Protein AF-A0A8T3Z8Y1-F1 (afdb_monomer_lite)

Sequence (83 aa):
MVSLMKRSVAELIGTFILVFFGTGAAIITLMISSGQAPPNSFNIGIGALGGLGDWLAIGLAFGLAISACIYAFGKISGCHINP

Structure (mmCIF, N/CA/C/O backbone):
data_AF-A0A8T3Z8Y1-F1
#
_entry.id   AF-A0A8T3Z8Y1-F1
#
loop_
_atom_site.group_PDB
_atom_site.id
_atom_site.type_symbol
_atom_site.label_atom_id
_atom_site.label_alt_id
_atom_site.label_comp_id
_atom_site.label_asym_id
_atom_site.label_entity_id
_atom_site.label_seq_id
_atom_site.pdbx_PDB_ins_code
_atom_site.Cartn_x
_atom_site.Cartn_y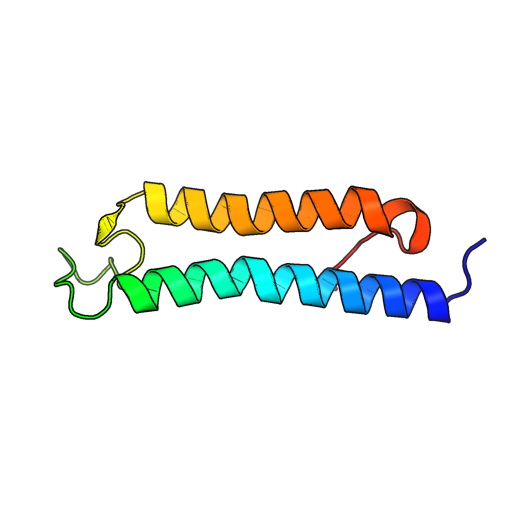
_atom_site.Cartn_z
_atom_site.occupancy
_atom_site.B_iso_or_equiv
_atom_site.auth_seq_id
_atom_site.auth_comp_id
_atom_site.auth_asym_id
_atom_site.auth_atom_id
_atom_site.pdbx_PDB_model_num
ATOM 1 N N . MET A 1 1 ? -15.980 3.242 24.365 1.00 79.25 1 MET A N 1
ATOM 2 C CA . MET A 1 1 ? -14.723 2.582 23.942 1.00 79.25 1 MET A CA 1
ATOM 3 C C . MET A 1 1 ? -15.065 1.542 22.878 1.00 79.25 1 MET A C 1
ATOM 5 O O . MET A 1 1 ? -16.109 0.911 23.004 1.00 79.25 1 MET A O 1
ATOM 9 N N . VAL A 1 2 ? -14.277 1.403 21.809 1.00 95.19 2 VAL A N 1
ATOM 10 C CA . VAL A 1 2 ? -14.577 0.457 20.715 1.00 95.19 2 VAL A CA 1
ATOM 11 C C . VAL A 1 2 ? -14.302 -0.985 21.171 1.00 95.19 2 VAL A C 1
ATOM 13 O O . VAL A 1 2 ? -13.268 -1.256 21.775 1.00 95.19 2 VAL A O 1
ATOM 16 N N . SER A 1 3 ? -15.220 -1.917 20.891 1.00 97.94 3 SER A N 1
ATOM 17 C CA . SER A 1 3 ? -15.079 -3.344 21.238 1.00 97.94 3 SER A CA 1
ATOM 18 C C . SER A 1 3 ? -13.871 -3.995 20.555 1.00 97.94 3 SER A C 1
ATOM 20 O O . SER A 1 3 ? -13.569 -3.639 19.415 1.00 97.94 3 SER A O 1
ATOM 22 N N . LEU A 1 4 ? -13.272 -5.023 21.171 1.00 97.88 4 LEU A N 1
ATOM 23 C CA . LEU A 1 4 ? -12.156 -5.779 20.584 1.00 97.88 4 LEU A CA 1
ATOM 24 C C . LEU A 1 4 ? -12.446 -6.256 19.154 1.00 97.88 4 LEU A C 1
ATOM 26 O O . LEU A 1 4 ? -11.654 -5.959 18.272 1.00 97.88 4 LEU A O 1
ATOM 30 N N . MET A 1 5 ? -13.610 -6.864 18.906 1.00 98.19 5 MET A N 1
ATOM 31 C CA . MET A 1 5 ? -13.987 -7.359 17.575 1.00 98.19 5 MET A CA 1
ATOM 32 C C . MET A 1 5 ? -13.905 -6.275 16.487 1.00 98.19 5 MET A C 1
ATOM 34 O O . MET A 1 5 ? -13.290 -6.471 15.445 1.00 98.19 5 MET A O 1
ATOM 38 N N . LYS A 1 6 ? -14.472 -5.089 16.746 1.00 98.25 6 LYS A N 1
ATOM 39 C CA . LYS A 1 6 ? -14.409 -3.949 15.813 1.00 98.25 6 LYS A CA 1
ATOM 40 C C . LYS A 1 6 ? -12.979 -3.451 15.584 1.00 98.25 6 LYS A C 1
ATOM 42 O O . LYS A 1 6 ? -12.657 -3.065 14.467 1.00 98.25 6 LYS A O 1
ATOM 47 N N . ARG A 1 7 ? -12.127 -3.470 16.615 1.00 98.38 7 ARG A N 1
ATOM 48 C CA . ARG A 1 7 ? -10.709 -3.099 16.481 1.00 98.38 7 ARG A CA 1
ATOM 49 C C . ARG A 1 7 ? -9.952 -4.109 15.627 1.00 98.38 7 ARG A C 1
ATOM 51 O O . ARG A 1 7 ? -9.241 -3.701 14.724 1.00 98.38 7 ARG A O 1
ATOM 58 N N . SER A 1 8 ? -10.169 -5.404 15.855 1.00 98.38 8 SER A N 1
ATOM 59 C CA . SER A 1 8 ? -9.555 -6.477 15.066 1.00 98.38 8 SER A CA 1
ATOM 60 C C . SER A 1 8 ? -9.954 -6.414 13.593 1.00 98.38 8 SER A C 1
ATOM 62 O O . SER A 1 8 ? -9.105 -6.590 12.728 1.00 98.38 8 SER A O 1
ATOM 64 N N . VAL A 1 9 ? -11.222 -6.113 13.291 1.00 98.56 9 VAL A N 1
ATOM 65 C CA . VAL A 1 9 ? -11.669 -5.926 11.902 1.00 98.56 9 VAL A CA 1
ATOM 66 C C . VAL A 1 9 ? -11.040 -4.678 11.274 1.00 98.56 9 VAL A C 1
ATOM 68 O O . VAL A 1 9 ? -10.645 -4.723 10.114 1.00 98.56 9 VAL A O 1
ATOM 71 N N . ALA A 1 10 ? -10.901 -3.580 12.022 1.00 98.56 10 ALA A N 1
ATOM 72 C CA . ALA A 1 10 ? -10.226 -2.381 11.526 1.00 98.56 10 ALA A CA 1
ATOM 73 C C . ALA A 1 10 ? -8.734 -2.630 11.231 1.00 98.56 10 ALA A C 1
ATOM 75 O O . ALA A 1 10 ? -8.258 -2.222 10.177 1.00 98.56 10 ALA A O 1
ATOM 76 N N . GLU A 1 11 ? -8.025 -3.357 12.099 1.00 98.62 11 GLU A N 1
ATOM 77 C CA . GLU A 1 11 ? -6.638 -3.783 11.856 1.00 98.62 11 GLU A CA 1
ATOM 78 C C . GLU A 1 11 ? -6.531 -4.708 10.637 1.00 98.62 11 GLU A C 1
ATOM 80 O O . GLU A 1 11 ? -5.670 -4.504 9.788 1.00 98.62 11 GLU A O 1
ATOM 85 N N . LEU A 1 12 ? -7.445 -5.675 10.488 1.00 98.69 12 LEU A N 1
ATOM 86 C CA . LEU A 1 12 ? -7.478 -6.565 9.323 1.00 98.69 12 LEU A CA 1
ATOM 87 C C . LEU A 1 12 ? -7.636 -5.780 8.012 1.00 98.69 12 LEU A C 1
ATOM 89 O O . LEU A 1 12 ? -6.902 -6.021 7.055 1.00 98.69 12 LEU A O 1
ATOM 93 N N . ILE A 1 13 ? -8.585 -4.841 7.969 1.00 98.69 13 ILE A N 1
ATOM 94 C CA . ILE A 1 13 ? -8.829 -4.004 6.787 1.00 98.69 13 ILE A CA 1
ATOM 95 C C . ILE A 1 13 ? -7.634 -3.081 6.526 1.00 98.69 13 ILE A C 1
ATOM 97 O O . ILE A 1 13 ? -7.218 -2.932 5.379 1.00 98.69 13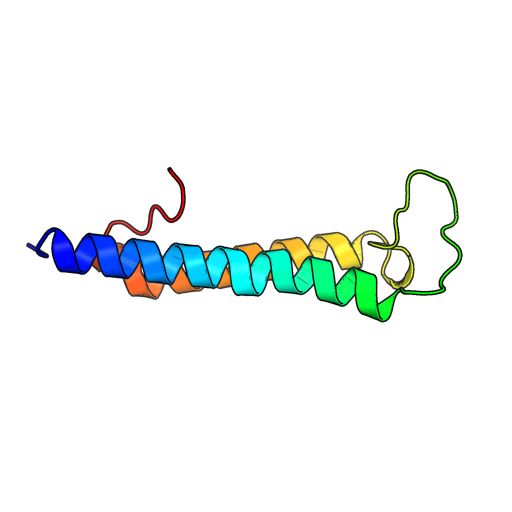 ILE A O 1
ATOM 101 N N . GLY A 1 14 ? -7.062 -2.481 7.570 1.00 98.62 14 GLY A N 1
ATOM 102 C CA . GLY A 1 14 ? -5.895 -1.614 7.443 1.00 98.62 14 GLY A CA 1
ATOM 103 C C . GLY A 1 14 ? -4.673 -2.352 6.888 1.00 98.62 14 GLY A C 1
ATOM 104 O O . GLY A 1 14 ? -4.063 -1.884 5.928 1.00 98.62 14 GLY A O 1
ATOM 105 N N . THR A 1 15 ? -4.368 -3.545 7.405 1.00 98.69 15 THR A N 1
ATOM 106 C CA . THR A 1 15 ? -3.278 -4.389 6.891 1.00 98.69 15 THR A CA 1
ATOM 107 C C . THR A 1 15 ? -3.559 -4.872 5.468 1.00 98.69 15 THR A C 1
ATOM 109 O O . THR A 1 15 ? -2.648 -4.913 4.640 1.00 98.69 15 THR A O 1
ATOM 112 N N . PHE A 1 16 ? -4.817 -5.187 5.138 1.00 98.69 16 PHE A N 1
ATOM 113 C CA . PHE A 1 16 ? -5.204 -5.511 3.764 1.00 98.69 16 PHE A CA 1
ATOM 114 C C . PHE A 1 16 ? -4.908 -4.349 2.809 1.00 98.69 16 PHE A C 1
ATOM 116 O O . PHE A 1 16 ? -4.270 -4.566 1.784 1.00 98.69 16 PHE A O 1
ATOM 123 N N . ILE A 1 17 ? -5.313 -3.121 3.150 1.00 98.69 17 ILE A N 1
ATOM 124 C CA . ILE A 1 17 ? -5.056 -1.925 2.331 1.00 98.69 17 ILE A CA 1
ATOM 125 C C . ILE A 1 17 ? -3.547 -1.682 2.191 1.00 98.69 17 ILE A C 1
ATOM 127 O O . ILE A 1 17 ? -3.070 -1.465 1.076 1.00 98.69 17 ILE A O 1
ATOM 131 N N . LEU A 1 18 ? -2.793 -1.770 3.292 1.00 98.38 18 LEU A N 1
ATOM 132 C CA . LEU A 1 18 ? -1.335 -1.626 3.299 1.00 98.38 18 LEU A CA 1
ATOM 133 C C . LEU A 1 18 ? -0.669 -2.552 2.274 1.00 98.38 18 LEU A C 1
ATOM 135 O O . LEU A 1 18 ? 0.105 -2.093 1.432 1.00 98.38 18 LEU A O 1
ATOM 139 N N . VAL A 1 19 ? -0.977 -3.849 2.337 1.00 98.44 19 VAL A N 1
ATOM 140 C CA . VAL A 1 19 ? -0.377 -4.839 1.439 1.00 98.44 19 VAL A CA 1
ATOM 141 C C . VAL A 1 19 ? -0.901 -4.647 0.022 1.00 98.44 19 VAL A C 1
ATOM 143 O O . VAL A 1 19 ? -0.102 -4.526 -0.898 1.00 98.44 19 VAL A O 1
ATOM 146 N N . PHE A 1 20 ? -2.219 -4.555 -0.163 1.00 98.56 20 PHE A N 1
ATOM 147 C CA . PHE A 1 20 ? -2.840 -4.483 -1.484 1.00 98.56 20 PHE A CA 1
ATOM 148 C C . PHE A 1 20 ? -2.309 -3.314 -2.323 1.00 98.56 20 PHE A C 1
ATOM 150 O O . PHE A 1 20 ? -1.932 -3.515 -3.475 1.00 98.56 20 PHE A O 1
ATOM 157 N N . PHE A 1 21 ? -2.238 -2.107 -1.756 1.00 98.56 21 PHE A N 1
ATOM 158 C CA . PHE A 1 21 ? -1.753 -0.937 -2.494 1.00 98.56 21 PHE A CA 1
ATOM 159 C C . PHE A 1 21 ? -0.227 -0.870 -2.548 1.00 98.56 21 PHE A C 1
ATOM 161 O O . PHE A 1 21 ? 0.334 -0.601 -3.609 1.00 98.56 21 PHE A O 1
ATOM 168 N N . GLY A 1 22 ? 0.451 -1.130 -1.430 1.00 98.12 22 GLY A N 1
ATOM 169 C CA . GLY A 1 22 ? 1.901 -1.017 -1.354 1.00 98.12 22 GLY A CA 1
ATOM 170 C C . GLY A 1 22 ? 2.621 -2.074 -2.192 1.00 98.12 22 GLY A C 1
ATOM 171 O O . GLY A 1 22 ? 3.369 -1.742 -3.115 1.00 98.12 22 GLY A O 1
ATOM 172 N N . THR A 1 23 ? 2.381 -3.360 -1.915 1.00 98.31 23 THR A N 1
ATOM 173 C CA . THR A 1 23 ? 3.014 -4.439 -2.695 1.00 98.31 23 THR A CA 1
ATOM 174 C C . THR A 1 23 ? 2.442 -4.504 -4.107 1.00 98.31 23 THR A C 1
ATOM 176 O O . THR A 1 23 ? 3.187 -4.788 -5.044 1.00 98.31 23 THR A O 1
ATOM 179 N N . GLY A 1 24 ? 1.166 -4.143 -4.287 1.00 98.56 24 GLY A N 1
ATOM 180 C CA . GLY A 1 24 ? 0.547 -3.993 -5.602 1.00 98.56 24 GLY A CA 1
ATOM 181 C C . GLY A 1 24 ? 1.298 -3.008 -6.498 1.00 98.56 24 GLY A C 1
ATOM 182 O O . GLY A 1 24 ? 1.561 -3.332 -7.654 1.00 98.56 24 GLY A O 1
ATOM 183 N N . ALA A 1 25 ? 1.730 -1.857 -5.972 1.00 98.56 25 ALA A N 1
ATOM 184 C CA . ALA A 1 25 ? 2.538 -0.904 -6.734 1.00 98.56 25 ALA A CA 1
ATOM 185 C C . ALA A 1 25 ? 3.867 -1.519 -7.202 1.00 98.56 25 ALA A C 1
ATOM 187 O O . ALA A 1 25 ? 4.217 -1.394 -8.372 1.00 98.56 25 ALA A O 1
ATOM 188 N N . ALA A 1 26 ? 4.574 -2.244 -6.329 1.00 98.44 26 ALA A N 1
ATOM 189 C CA . ALA A 1 26 ? 5.825 -2.912 -6.695 1.00 98.44 26 ALA A CA 1
ATOM 190 C C . ALA A 1 26 ? 5.621 -4.008 -7.759 1.00 98.44 26 ALA A C 1
ATOM 192 O O . ALA A 1 26 ? 6.410 -4.107 -8.701 1.00 98.44 26 ALA A O 1
ATOM 193 N N . ILE A 1 27 ? 4.547 -4.797 -7.639 1.00 98.44 27 ILE A N 1
ATOM 194 C CA . ILE A 1 27 ? 4.175 -5.816 -8.631 1.00 98.44 27 ILE A CA 1
ATOM 195 C C . ILE A 1 27 ? 3.894 -5.160 -9.983 1.00 98.44 27 ILE A C 1
ATOM 197 O O . ILE A 1 27 ? 4.442 -5.595 -10.994 1.00 98.44 27 ILE A O 1
ATOM 201 N N . ILE A 1 28 ? 3.089 -4.095 -10.012 1.00 98.50 28 ILE A N 1
ATOM 202 C CA . ILE A 1 28 ? 2.773 -3.384 -11.253 1.00 98.50 28 ILE A CA 1
ATOM 203 C C . ILE A 1 28 ? 4.035 -2.798 -11.883 1.00 98.50 28 ILE A C 1
ATOM 205 O O . ILE A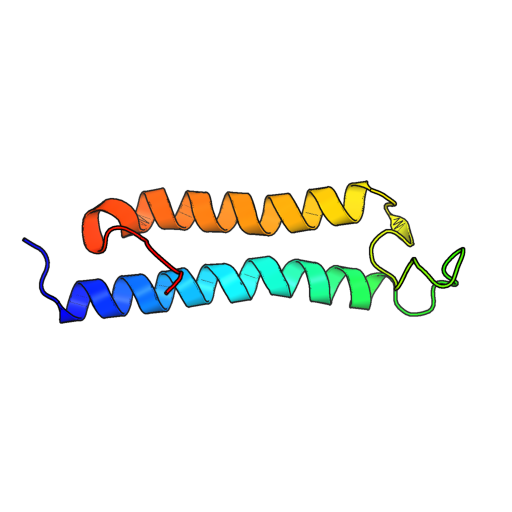 1 28 ? 4.213 -2.968 -13.086 1.00 98.50 28 ILE A O 1
ATOM 209 N N . THR A 1 29 ? 4.941 -2.199 -11.103 1.00 98.38 29 THR A N 1
ATOM 210 C CA . THR A 1 29 ? 6.227 -1.699 -11.617 1.00 98.38 29 THR A CA 1
ATOM 211 C C . THR A 1 29 ? 7.020 -2.798 -12.327 1.00 98.38 29 THR A C 1
ATOM 213 O O . THR A 1 29 ? 7.529 -2.567 -13.421 1.00 98.38 29 THR A O 1
ATOM 216 N N . LEU A 1 30 ? 7.085 -4.005 -11.758 1.00 98.00 30 LEU A N 1
ATOM 217 C CA . LEU A 1 30 ? 7.753 -5.147 -12.394 1.00 98.00 30 LEU A CA 1
ATOM 218 C C . LEU A 1 30 ? 7.008 -5.660 -13.635 1.00 98.00 30 LEU A C 1
ATOM 220 O O . LEU A 1 30 ? 7.637 -6.065 -14.610 1.00 98.00 30 LEU A O 1
ATOM 224 N N . MET A 1 31 ? 5.674 -5.643 -13.625 1.00 98.12 31 MET A N 1
ATOM 225 C CA . MET A 1 31 ? 4.876 -6.055 -14.782 1.00 98.12 31 MET A CA 1
ATOM 226 C C . MET A 1 31 ? 5.074 -5.105 -15.968 1.00 98.12 31 MET A C 1
ATOM 228 O O . MET A 1 31 ? 5.267 -5.568 -17.093 1.00 98.12 31 MET A O 1
ATOM 232 N N . ILE A 1 32 ? 5.069 -3.790 -15.731 1.00 97.31 32 ILE A N 1
ATOM 233 C CA . ILE A 1 32 ? 5.231 -2.794 -16.801 1.00 97.31 32 ILE A CA 1
ATOM 234 C C . ILE A 1 32 ? 6.678 -2.682 -17.294 1.00 97.31 32 ILE A C 1
ATOM 236 O O . ILE A 1 32 ? 6.890 -2.306 -18.444 1.00 97.31 32 ILE A O 1
ATOM 240 N N . SER A 1 33 ? 7.669 -3.024 -16.462 1.00 96.31 33 SER A N 1
ATOM 241 C CA . SER A 1 33 ? 9.080 -3.076 -16.865 1.00 96.31 33 SER A CA 1
ATOM 242 C C . SER A 1 33 ? 9.515 -4.442 -17.405 1.00 96.31 33 SER A C 1
ATOM 244 O O . SER A 1 33 ? 10.685 -4.632 -17.745 1.00 96.31 33 SER A O 1
ATOM 246 N N . SER A 1 34 ? 8.586 -5.394 -17.535 1.00 95.81 34 SER A N 1
ATOM 247 C CA . SER A 1 34 ? 8.888 -6.718 -18.073 1.00 95.81 34 SER A CA 1
ATOM 248 C C . SER A 1 34 ? 9.463 -6.638 -19.496 1.00 95.81 34 SER A C 1
ATOM 250 O O . SER A 1 34 ? 8.993 -5.893 -20.354 1.00 95.81 34 SER A O 1
ATOM 252 N N . GLY A 1 35 ? 10.542 -7.389 -19.736 1.00 92.00 35 GLY A N 1
ATOM 253 C CA . GLY A 1 35 ? 11.267 -7.391 -21.012 1.00 92.00 35 GLY A CA 1
ATOM 254 C C . GLY A 1 35 ? 12.291 -6.264 -21.187 1.00 92.00 35 GLY A C 1
ATOM 255 O O . GLY A 1 35 ? 13.022 -6.276 -22.176 1.00 92.00 35 GLY A O 1
ATOM 256 N N . GLN A 1 36 ? 12.397 -5.322 -20.244 1.00 91.44 36 GLN A N 1
ATOM 257 C CA . GLN A 1 36 ? 13.487 -4.345 -20.252 1.00 91.44 36 GLN A CA 1
ATOM 258 C C . GLN A 1 36 ? 14.816 -5.008 -19.883 1.00 91.44 36 GLN A C 1
ATOM 260 O O . GLN A 1 36 ? 14.863 -5.884 -19.021 1.00 91.44 36 GLN A O 1
ATOM 265 N N . ALA A 1 37 ? 15.902 -4.571 -20.524 1.00 89.94 37 ALA A N 1
ATOM 266 C CA . ALA A 1 37 ? 17.253 -4.996 -20.181 1.00 89.94 37 ALA A CA 1
ATOM 267 C C . ALA A 1 37 ? 17.797 -4.091 -19.062 1.00 89.94 37 ALA A C 1
ATOM 269 O O . ALA A 1 37 ? 18.111 -2.927 -19.330 1.00 89.94 37 ALA A O 1
ATOM 270 N N . PRO A 1 38 ? 17.903 -4.572 -17.810 1.00 87.25 38 PRO A N 1
ATOM 271 C CA . PRO A 1 38 ? 18.452 -3.758 -16.743 1.00 87.25 38 PRO A CA 1
ATOM 272 C C . PRO A 1 38 ? 19.943 -3.472 -16.993 1.00 87.25 38 PRO A C 1
ATOM 274 O O . PRO A 1 38 ? 20.663 -4.323 -17.518 1.00 87.25 38 PRO A O 1
ATOM 277 N N . PRO A 1 39 ? 20.441 -2.289 -16.593 1.00 88.56 39 PRO A N 1
ATOM 278 C CA . PRO A 1 39 ? 21.810 -1.857 -16.889 1.00 88.56 39 PRO A CA 1
ATOM 279 C C . PRO A 1 39 ? 22.892 -2.654 -16.145 1.00 88.56 39 PRO A C 1
ATOM 281 O O . PRO A 1 39 ? 24.071 -2.553 -16.476 1.00 88.56 39 PRO A O 1
ATOM 284 N N . ASN A 1 40 ? 22.522 -3.400 -15.103 1.00 94.12 40 ASN A N 1
ATOM 285 C CA . ASN A 1 40 ? 23.408 -4.246 -14.308 1.00 94.12 40 ASN A CA 1
ATOM 286 C C . ASN A 1 40 ? 22.57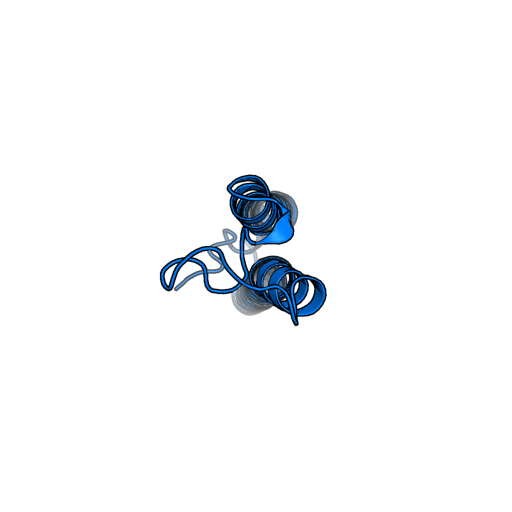8 -5.240 -13.476 1.00 94.12 40 ASN A C 1
ATOM 288 O O . ASN A 1 40 ? 21.362 -5.096 -13.360 1.00 94.12 40 ASN A O 1
ATOM 292 N N . SER A 1 41 ? 23.245 -6.202 -12.837 1.00 93.69 41 SER A N 1
ATOM 293 C CA . SER A 1 41 ? 22.603 -7.240 -12.016 1.00 93.69 41 SER A CA 1
ATOM 294 C C . SER A 1 41 ? 21.949 -6.735 -10.723 1.00 93.69 41 SER A C 1
ATOM 296 O O . SER A 1 41 ? 21.259 -7.504 -10.062 1.00 93.69 41 SER A O 1
ATOM 298 N N . PHE A 1 42 ? 22.180 -5.479 -10.324 1.00 96.31 42 PHE A N 1
ATOM 299 C CA . PHE A 1 42 ? 21.547 -4.889 -9.140 1.00 96.31 42 PHE A CA 1
ATOM 300 C C . PHE A 1 42 ? 20.133 -4.378 -9.446 1.00 96.31 42 PHE A C 1
ATOM 302 O O . PHE A 1 42 ? 19.262 -4.404 -8.578 1.00 96.31 42 PHE A O 1
ATOM 309 N N . ASN A 1 43 ? 19.877 -3.937 -10.681 1.00 96.06 43 ASN A N 1
ATOM 310 C CA . ASN A 1 43 ? 18.546 -3.515 -11.098 1.00 96.06 43 ASN A CA 1
ATOM 311 C C . ASN A 1 43 ? 17.713 -4.735 -11.522 1.00 96.06 43 ASN A C 1
ATOM 313 O O . ASN A 1 43 ? 17.969 -5.356 -12.548 1.00 96.06 43 ASN A O 1
ATOM 317 N N . ILE A 1 44 ? 16.699 -5.063 -10.723 1.00 95.44 44 ILE A N 1
ATOM 318 C CA . ILE A 1 44 ? 15.820 -6.225 -10.930 1.00 95.44 44 ILE A CA 1
ATOM 319 C C . ILE A 1 44 ? 14.549 -5.904 -11.736 1.00 95.44 44 ILE A C 1
ATOM 321 O O . ILE A 1 44 ? 13.638 -6.724 -11.796 1.00 95.44 44 ILE A O 1
ATOM 325 N N . GLY A 1 45 ? 14.450 -4.700 -12.306 1.00 95.56 45 GLY A N 1
ATOM 326 C CA . GLY A 1 45 ? 13.278 -4.213 -13.041 1.00 95.56 45 GLY A CA 1
ATOM 327 C C . GLY A 1 45 ? 12.627 -2.982 -12.406 1.00 95.56 45 GLY A C 1
ATOM 328 O O . GLY A 1 45 ? 12.090 -2.142 -13.126 1.00 95.56 45 GLY A O 1
ATOM 329 N N . ILE A 1 46 ? 12.710 -2.818 -11.079 1.00 97.06 46 ILE A N 1
ATOM 330 C CA . ILE A 1 46 ? 12.292 -1.580 -10.399 1.00 97.06 46 ILE A CA 1
ATOM 331 C C . ILE A 1 46 ? 13.390 -0.534 -10.584 1.00 97.06 46 ILE A C 1
ATOM 333 O O . ILE A 1 46 ? 14.524 -0.714 -10.134 1.00 97.06 46 ILE A O 1
ATOM 337 N N . GLY A 1 47 ? 13.047 0.564 -11.249 1.00 96.00 47 GLY A N 1
ATOM 338 C CA . GLY A 1 47 ? 13.988 1.588 -11.678 1.00 96.00 47 GLY A CA 1
ATOM 339 C C . GLY A 1 47 ? 14.566 1.342 -13.067 1.00 96.00 47 GLY A C 1
ATOM 340 O O . GLY A 1 47 ? 15.421 2.109 -13.501 1.00 96.00 47 GLY A O 1
ATOM 341 N N . ALA A 1 48 ? 14.139 0.290 -13.777 1.00 95.06 48 ALA A N 1
ATOM 342 C CA . ALA A 1 48 ? 14.546 0.064 -15.165 1.00 95.06 48 ALA A CA 1
ATOM 343 C C . ALA A 1 48 ? 13.950 1.112 -16.121 1.00 95.06 48 ALA A C 1
ATOM 345 O O . ALA A 1 48 ? 14.601 1.484 -17.092 1.00 95.06 48 ALA A O 1
ATOM 346 N N . LEU A 1 49 ? 12.743 1.611 -15.824 1.00 95.19 49 LEU A N 1
ATOM 347 C CA . LEU A 1 49 ? 12.069 2.643 -16.616 1.00 95.19 49 LEU A CA 1
ATOM 348 C C . LEU A 1 49 ? 12.162 4.023 -15.956 1.00 95.19 49 LEU A C 1
ATOM 350 O O . LEU A 1 49 ? 12.491 4.999 -16.627 1.00 95.19 49 LEU A O 1
ATOM 354 N N . GLY A 1 50 ? 11.895 4.116 -14.649 1.00 95.06 50 GLY A N 1
ATOM 355 C CA . GLY A 1 50 ? 11.834 5.393 -13.930 1.00 95.06 50 GLY A CA 1
ATOM 356 C C . GLY A 1 50 ? 13.024 5.688 -13.016 1.00 95.06 50 GLY A C 1
ATOM 357 O O . GLY A 1 50 ? 12.993 6.674 -12.277 1.00 95.06 50 GLY A O 1
ATOM 358 N N . GLY A 1 51 ? 14.072 4.856 -13.009 1.00 96.06 51 GLY A N 1
ATOM 359 C CA . GLY A 1 51 ? 15.219 5.023 -12.110 1.00 96.06 51 GLY A CA 1
ATOM 360 C C . GLY A 1 51 ? 14.801 5.079 -10.634 1.00 96.06 51 GLY A C 1
ATOM 361 O O . GLY A 1 51 ? 14.010 4.270 -10.155 1.00 96.06 51 GLY A O 1
ATOM 362 N N . LEU A 1 52 ? 15.301 6.074 -9.896 1.00 97.69 52 LEU A N 1
ATOM 363 C CA . LEU A 1 52 ? 14.899 6.294 -8.499 1.00 97.69 52 LEU A CA 1
ATOM 364 C C . LEU A 1 52 ? 13.419 6.713 -8.361 1.00 97.69 52 LEU A C 1
ATOM 366 O O . LEU A 1 52 ? 12.831 6.546 -7.293 1.00 97.69 52 LEU A O 1
ATOM 370 N N . GLY A 1 53 ? 12.806 7.220 -9.436 1.00 98.31 53 GLY A N 1
ATOM 371 C CA . GLY A 1 53 ? 11.393 7.589 -9.469 1.00 98.31 53 GLY A CA 1
ATOM 372 C C . GLY A 1 53 ? 10.461 6.407 -9.200 1.00 98.31 53 GLY A C 1
ATOM 373 O O . GLY A 1 53 ? 9.483 6.576 -8.478 1.00 98.31 53 GLY A O 1
ATOM 374 N N . ASP A 1 54 ? 10.802 5.205 -9.677 1.00 98.19 54 ASP A N 1
ATOM 375 C CA . ASP A 1 54 ? 10.008 3.991 -9.431 1.00 98.19 54 ASP A CA 1
ATOM 376 C C . ASP A 1 54 ? 9.981 3.637 -7.934 1.00 98.19 54 ASP A C 1
ATOM 378 O O . ASP A 1 54 ? 8.935 3.302 -7.378 1.00 98.19 54 ASP A O 1
ATOM 382 N N . TRP A 1 55 ? 11.121 3.777 -7.252 1.00 98.38 55 TRP A N 1
ATOM 383 C CA . TRP A 1 55 ? 11.228 3.548 -5.809 1.00 98.38 55 TRP A CA 1
ATOM 384 C C . TRP A 1 55 ? 10.462 4.591 -4.999 1.00 98.38 55 TRP A C 1
ATOM 386 O O . TRP A 1 55 ? 9.749 4.236 -4.059 1.00 98.38 55 TRP A O 1
ATOM 396 N N . LEU A 1 56 ? 10.572 5.869 -5.378 1.00 98.69 56 LEU A N 1
ATOM 397 C CA . LEU A 1 56 ? 9.803 6.940 -4.749 1.00 98.69 56 LEU A CA 1
ATOM 398 C C . LEU A 1 56 ? 8.296 6.719 -4.937 1.00 98.69 56 LEU A C 1
ATOM 400 O O . LEU A 1 56 ? 7.537 6.874 -3.983 1.00 98.69 56 LEU A O 1
ATOM 404 N N . ALA A 1 57 ? 7.864 6.317 -6.134 1.00 98.56 57 ALA A N 1
ATOM 405 C CA . ALA A 1 57 ? 6.464 6.039 -6.433 1.00 98.56 57 ALA A CA 1
ATOM 406 C C . ALA A 1 57 ? 5.914 4.882 -5.585 1.00 98.56 57 ALA A C 1
ATOM 408 O O . ALA A 1 57 ? 4.842 5.019 -4.994 1.00 98.56 57 ALA A O 1
ATOM 409 N N . ILE A 1 58 ? 6.663 3.781 -5.451 1.00 98.75 58 ILE A N 1
ATOM 410 C CA . ILE A 1 58 ? 6.287 2.664 -4.568 1.00 98.75 58 ILE A CA 1
ATOM 411 C C . ILE A 1 58 ? 6.215 3.140 -3.111 1.00 98.75 58 ILE A C 1
ATOM 413 O O . ILE A 1 58 ? 5.220 2.893 -2.431 1.00 98.75 58 ILE A O 1
ATOM 417 N N . GLY A 1 59 ? 7.224 3.877 -2.635 1.00 98.69 59 GLY A N 1
ATOM 418 C CA . GLY A 1 59 ? 7.233 4.432 -1.279 1.00 98.69 59 GLY A CA 1
ATOM 419 C C . GLY A 1 59 ? 6.036 5.346 -0.999 1.00 98.69 59 GLY A C 1
ATOM 420 O O . GLY A 1 59 ? 5.426 5.254 0.065 1.00 98.69 59 GLY A O 1
ATOM 421 N N . LEU A 1 60 ? 5.643 6.178 -1.967 1.00 98.75 60 LEU A N 1
ATOM 422 C CA . LEU A 1 60 ? 4.450 7.022 -1.873 1.00 98.75 60 LEU A CA 1
ATOM 423 C C . LEU A 1 60 ? 3.155 6.206 -1.902 1.00 98.75 60 LEU A C 1
ATOM 425 O O . LEU A 1 60 ? 2.235 6.537 -1.156 1.00 98.75 60 LEU A O 1
ATOM 429 N N . ALA A 1 61 ? 3.076 5.131 -2.691 1.00 98.69 61 ALA A N 1
ATOM 430 C CA . ALA A 1 61 ? 1.918 4.237 -2.682 1.00 98.69 61 ALA A CA 1
ATOM 431 C C . ALA A 1 61 ? 1.695 3.631 -1.286 1.00 98.69 61 ALA A C 1
ATOM 433 O O . ALA A 1 61 ? 0.578 3.675 -0.769 1.00 98.69 61 ALA A O 1
ATOM 434 N N . PHE A 1 62 ? 2.765 3.162 -0.632 1.00 98.69 62 PHE A N 1
ATOM 435 C CA . PHE A 1 62 ? 2.714 2.737 0.770 1.00 98.69 62 PHE A CA 1
ATOM 436 C C . PHE A 1 62 ? 2.337 3.892 1.704 1.00 98.69 62 PHE A C 1
ATOM 438 O O . PHE A 1 62 ? 1.383 3.786 2.472 1.00 98.69 62 PHE A O 1
ATOM 445 N N . GLY A 1 63 ? 3.073 5.003 1.646 1.00 98.62 63 GLY A N 1
ATOM 446 C CA . GLY A 1 63 ? 2.928 6.115 2.584 1.00 98.62 63 GLY A CA 1
ATOM 447 C C . GLY A 1 63 ? 1.544 6.764 2.554 1.00 98.62 63 GLY A C 1
ATOM 448 O O . GLY A 1 63 ? 0.972 7.047 3.610 1.00 98.62 63 GLY A O 1
ATOM 449 N N . LEU A 1 64 ? 0.970 6.959 1.365 1.00 98.69 64 LEU A N 1
ATOM 450 C CA . LEU A 1 64 ? -0.373 7.518 1.205 1.00 98.69 64 LEU A CA 1
ATOM 451 C C . LEU A 1 64 ? -1.457 6.527 1.643 1.00 98.69 64 LEU A C 1
ATOM 453 O O . LEU A 1 64 ? -2.401 6.942 2.316 1.00 98.69 64 LEU A O 1
ATOM 457 N N . ALA A 1 65 ? -1.308 5.232 1.337 1.00 98.62 65 ALA A N 1
ATOM 458 C CA . ALA A 1 65 ? -2.233 4.201 1.811 1.00 98.62 65 ALA A CA 1
ATOM 459 C C . ALA A 1 65 ? -2.235 4.111 3.348 1.00 98.62 65 ALA A C 1
ATOM 461 O O . ALA A 1 65 ? -3.298 4.156 3.967 1.00 98.62 65 ALA A O 1
ATOM 462 N N . ILE A 1 66 ? -1.051 4.085 3.970 1.00 98.69 66 ILE A N 1
ATOM 463 C CA . ILE A 1 66 ? -0.885 4.115 5.432 1.00 98.69 66 ILE A CA 1
ATOM 464 C C . ILE A 1 66 ? -1.520 5.374 6.020 1.00 98.69 66 ILE A C 1
ATOM 466 O O . ILE A 1 66 ? -2.298 5.286 6.968 1.00 98.69 66 ILE A O 1
ATOM 470 N N . SER A 1 67 ? -1.233 6.545 5.447 1.00 98.75 67 SER A N 1
ATOM 471 C CA . SER A 1 67 ? -1.790 7.815 5.923 1.00 98.75 67 SER A CA 1
ATOM 472 C C . SER A 1 67 ? -3.319 7.801 5.875 1.00 98.75 67 SER A C 1
ATOM 474 O O . SER A 1 67 ? -3.971 8.158 6.858 1.00 98.75 67 SER A O 1
ATOM 476 N N . ALA A 1 68 ? -3.907 7.320 4.774 1.00 98.62 68 ALA A N 1
ATOM 477 C CA . ALA A 1 68 ? -5.352 7.157 4.650 1.00 98.62 68 ALA A CA 1
ATOM 478 C C . ALA A 1 68 ? -5.917 6.207 5.723 1.00 98.62 68 ALA A C 1
ATOM 480 O O . ALA A 1 68 ? -6.912 6.539 6.372 1.00 98.62 68 ALA A O 1
ATOM 481 N N . CYS A 1 69 ? -5.259 5.069 5.972 1.00 98.62 69 CYS A N 1
ATOM 482 C CA . CYS A 1 69 ? -5.638 4.136 7.034 1.00 98.62 69 CYS A CA 1
ATOM 483 C C . CYS A 1 69 ? -5.570 4.769 8.429 1.00 98.62 69 CYS A C 1
ATOM 485 O O . CYS A 1 69 ? -6.502 4.585 9.210 1.00 98.62 69 CYS A O 1
ATOM 487 N N . ILE A 1 70 ? -4.537 5.557 8.740 1.00 98.75 70 ILE A N 1
ATOM 488 C CA . ILE A 1 70 ? -4.410 6.245 10.035 1.00 98.75 70 ILE A CA 1
ATOM 489 C C . ILE A 1 70 ? -5.582 7.209 10.243 1.00 98.75 70 ILE A C 1
ATOM 491 O O . ILE 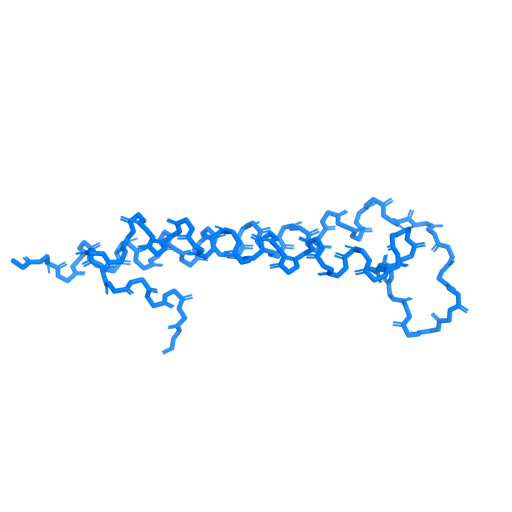A 1 70 ? -6.219 7.189 11.300 1.00 98.75 70 ILE A O 1
ATOM 495 N N . TYR A 1 71 ? -5.917 8.017 9.233 1.00 98.62 71 TYR A N 1
ATOM 496 C CA . TYR A 1 71 ? -7.040 8.953 9.331 1.00 98.62 71 TYR A CA 1
ATOM 497 C C . TYR A 1 71 ? -8.402 8.248 9.418 1.00 98.62 71 TYR A C 1
ATOM 499 O O . TYR A 1 71 ? -9.286 8.733 10.128 1.00 98.62 71 TYR A O 1
ATOM 507 N N . ALA A 1 72 ? -8.573 7.104 8.749 1.00 98.19 72 ALA A N 1
ATOM 508 C CA . ALA A 1 72 ? -9.826 6.349 8.749 1.00 98.19 72 ALA A CA 1
ATOM 509 C C . ALA A 1 72 ? -10.018 5.474 10.005 1.00 98.19 72 ALA A C 1
ATOM 511 O O . ALA A 1 72 ? -11.097 5.461 10.601 1.00 98.19 72 ALA A O 1
ATOM 512 N N . PHE A 1 73 ? -8.979 4.747 10.422 1.00 98.19 73 PHE A N 1
ATOM 513 C CA . PHE A 1 73 ? -9.054 3.683 11.432 1.00 98.19 73 PHE A CA 1
ATOM 514 C C . PHE A 1 73 ? -8.311 4.003 12.733 1.00 98.19 73 PHE A C 1
ATOM 516 O O . PHE A 1 73 ? -8.531 3.317 13.734 1.00 98.19 73 PHE A O 1
ATOM 523 N N . GLY A 1 74 ? -7.496 5.062 12.786 1.00 98.12 74 GLY A N 1
ATOM 524 C CA . GLY A 1 74 ? -6.690 5.403 13.966 1.00 98.12 74 GLY A CA 1
ATOM 525 C C . GLY A 1 74 ? -7.520 5.593 15.237 1.00 98.12 74 GLY A C 1
ATOM 526 O O . GLY A 1 74 ? -7.176 5.072 16.293 1.00 98.12 74 GLY A O 1
ATOM 527 N N . LYS A 1 75 ? -8.690 6.237 15.134 1.00 98.12 75 LYS A N 1
ATOM 528 C CA . LYS A 1 75 ? -9.621 6.409 16.270 1.00 98.12 75 LYS A CA 1
ATOM 529 C C . LYS A 1 75 ? -10.407 5.139 16.628 1.00 98.12 75 LYS A C 1
ATOM 531 O O . LYS A 1 75 ? -11.106 5.126 17.640 1.00 98.12 75 LYS A O 1
ATOM 536 N N . ILE A 1 76 ? -10.339 4.101 15.793 1.00 98.12 76 ILE A N 1
ATOM 537 C CA . ILE A 1 76 ? -11.053 2.837 15.984 1.00 98.12 76 ILE A CA 1
ATOM 538 C C . ILE A 1 76 ? -10.139 1.838 16.689 1.00 98.12 76 ILE A C 1
ATOM 540 O O . ILE A 1 76 ? -10.477 1.405 17.790 1.00 98.12 76 ILE A O 1
ATOM 544 N N . SER A 1 77 ? -9.001 1.489 16.083 1.00 98.19 77 SER A N 1
ATOM 545 C CA . SER A 1 77 ? -8.094 0.440 16.574 1.00 98.19 77 SER A CA 1
ATOM 546 C C . 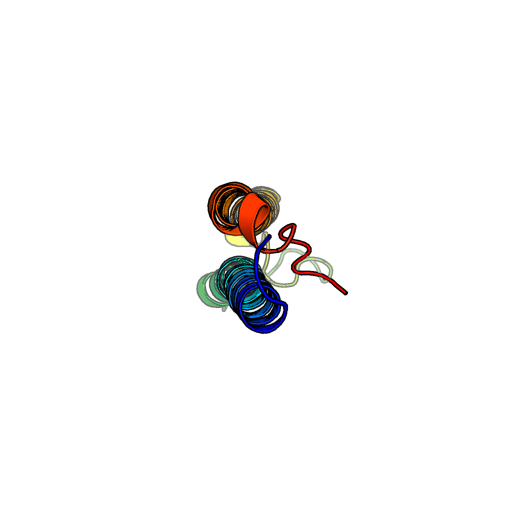SER A 1 77 ? -6.725 0.927 17.045 1.00 98.19 77 SER A C 1
ATOM 548 O O . SER A 1 77 ? -6.026 0.158 17.693 1.00 98.19 77 SER A O 1
ATOM 550 N N . GLY A 1 78 ? -6.356 2.179 16.758 1.00 98.00 78 GLY A N 1
ATOM 551 C CA . GLY A 1 78 ? -4.975 2.665 16.847 1.00 98.00 78 GLY A CA 1
ATOM 552 C C . GLY A 1 78 ? -4.233 2.603 15.507 1.00 98.00 78 GLY A C 1
ATOM 553 O O . GLY A 1 78 ? -3.228 3.286 15.356 1.00 98.00 78 GLY A O 1
ATOM 554 N N . CYS A 1 79 ? -4.776 1.871 14.523 1.00 98.25 79 CYS A N 1
ATOM 555 C CA . CYS A 1 79 ? -4.199 1.668 13.191 1.00 98.25 79 CYS A CA 1
ATOM 556 C C . CYS A 1 79 ? -2.738 1.190 13.253 1.00 98.25 79 CYS A C 1
ATOM 558 O O . CYS A 1 79 ? -1.853 1.822 12.675 1.00 98.25 79 CYS A O 1
ATOM 560 N N . HIS A 1 80 ? -2.485 0.090 13.967 1.00 98.56 80 HIS A N 1
ATOM 561 C CA . HIS A 1 80 ? -1.139 -0.484 14.054 1.00 98.56 80 HIS A CA 1
ATOM 562 C C . HIS A 1 80 ? -0.705 -1.049 12.702 1.00 98.56 80 HIS A C 1
ATOM 564 O O . HIS A 1 80 ? 0.404 -0.772 12.252 1.00 98.56 80 HIS A O 1
ATOM 570 N N . ILE A 1 81 ? -1.596 -1.815 12.058 1.00 98.06 81 ILE A N 1
ATOM 571 C CA . ILE A 1 81 ? -1.473 -2.439 10.731 1.00 98.06 81 ILE A CA 1
ATOM 572 C C . ILE A 1 81 ? -0.141 -3.176 10.510 1.00 98.06 81 ILE A C 1
ATOM 574 O O . ILE A 1 81 ? 0.316 -3.364 9.385 1.00 98.06 81 ILE A O 1
ATOM 578 N N . ASN A 1 82 ? 0.479 -3.577 11.618 1.00 98.00 82 ASN A N 1
ATOM 579 C CA . ASN A 1 82 ? 1.797 -4.171 11.741 1.00 98.00 82 ASN A CA 1
ATOM 580 C C . ASN A 1 82 ? 1.864 -4.858 13.125 1.00 98.00 82 ASN A C 1
ATOM 582 O O . ASN A 1 82 ? 1.468 -4.210 14.103 1.00 98.00 82 ASN A O 1
ATOM 586 N N . PRO A 1 83 ? 2.271 -6.140 13.219 1.00 96.19 83 PRO A N 1
ATOM 587 C CA . PRO A 1 83 ? 2.488 -6.827 14.497 1.00 96.19 83 PRO A CA 1
ATOM 588 C C . PRO A 1 83 ? 3.488 -6.112 15.414 1.00 96.19 83 PRO A C 1
ATOM 590 O O . PRO A 1 83 ? 3.232 -6.111 16.639 1.00 96.19 83 PRO A O 1
#

Foldseek 3Di:
DADPVQLVVLLVVLLVLLCCQLVVLVVVQQVVQPPQDAPDPVCPRQCSPPNCVSVVVSVCSNVVSLVVSCVVCCVHHVSPNDD

Radius of gyration: 16.41 Å; chains: 1; bounding box: 38×16×45 Å

Secondary structure (DSSP, 8-state):
---HHHHHHHHHHHHHHHHHHHHHHHHHHHHHTTT---SSTT--STTTTTTHHHHHHHHHHHHHHHHHHHHHHHHHH------

pLDDT: mean 97.11, std 3.02, range [79.25, 98.75]